Protein AF-A0A1M6C133-F1 (afdb_monomer_lite)

Organism: NCBI:txid579105

Foldseek 3Di:
DVVVVVVVVVVVVVVVVVVVVVVVVVPPPPPVQQKAKFWDDDVQAIAMFIAGPVPRDTPDTGQADFADPDRAGFHDRVLRRLLRVQLSVCVVVVHDSHDHPVNSVVSVGDRDHD

Structure (mmCIF, N/CA/C/O backbone):
data_AF-A0A1M6C133-F1
#
_entry.id   AF-A0A1M6C133-F1
#
loop_
_atom_site.group_PDB
_atom_site.id
_atom_site.type_symbol
_atom_site.label_atom_id
_atom_site.label_alt_id
_atom_site.label_comp_id
_atom_site.label_asym_id
_atom_site.label_entity_id
_atom_site.label_seq_id
_atom_site.pdbx_PDB_ins_code
_atom_site.Cartn_x
_atom_site.Cartn_y
_atom_site.Cartn_z
_atom_site.occupancy
_atom_site.B_iso_or_equiv
_atom_site.auth_seq_id
_atom_site.auth_comp_id
_atom_site.auth_asym_id
_atom_site.auth_atom_id
_atom_site.pdbx_PDB_model_num
ATOM 1 N N . MET A 1 1 ? -21.622 28.193 43.749 1.00 57.4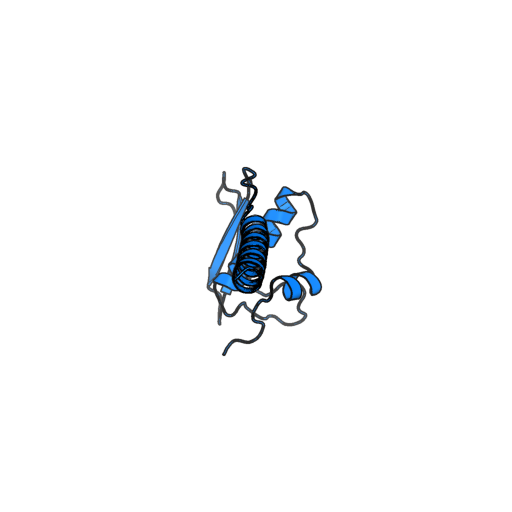7 1 MET A N 1
ATOM 2 C CA . MET A 1 1 ? -20.783 28.735 42.649 1.00 57.47 1 MET A CA 1
ATOM 3 C C . MET A 1 1 ? -19.553 27.871 42.346 1.00 57.47 1 MET A C 1
ATOM 5 O O . MET A 1 1 ? -19.333 27.589 41.181 1.00 57.47 1 MET A O 1
ATOM 9 N N . LYS A 1 2 ? -18.822 27.344 43.343 1.00 58.91 2 LYS A N 1
ATOM 10 C CA . LYS A 1 2 ? -17.599 26.525 43.149 1.00 58.91 2 LYS A CA 1
ATOM 11 C C . LYS A 1 2 ? -17.773 25.230 42.317 1.00 58.91 2 LYS A C 1
ATOM 13 O O . LYS A 1 2 ? -16.902 24.902 41.525 1.00 58.91 2 LYS A O 1
ATOM 18 N N . LYS A 1 3 ? -18.920 24.536 42.418 1.00 61.44 3 LYS A N 1
ATOM 19 C CA . LYS A 1 3 ? -19.213 23.306 41.639 1.00 61.44 3 LYS A CA 1
ATOM 20 C C . LYS A 1 3 ? -19.347 23.533 40.122 1.00 61.44 3 LYS A C 1
ATOM 22 O O . LYS A 1 3 ? -19.030 22.634 39.356 1.00 61.44 3 LYS A O 1
ATOM 27 N N . LYS A 1 4 ? -19.782 24.725 39.689 1.00 68.81 4 LYS A N 1
ATOM 28 C CA . LYS A 1 4 ? -19.881 25.068 38.256 1.00 68.81 4 LYS A CA 1
ATOM 29 C C . LYS A 1 4 ? -18.493 25.275 37.641 1.00 68.81 4 LYS A C 1
ATOM 31 O O . LYS A 1 4 ? -18.242 24.792 36.546 1.00 68.81 4 LYS A O 1
ATOM 36 N N . TYR A 1 5 ? -17.576 25.893 38.391 1.00 73.94 5 TYR A N 1
ATOM 37 C CA . TYR A 1 5 ? -16.171 26.014 37.991 1.00 73.94 5 TYR A CA 1
ATOM 38 C C . TYR A 1 5 ? -15.451 24.661 37.983 1.00 73.94 5 TYR A C 1
ATOM 40 O O . TYR A 1 5 ? -14.658 24.421 37.087 1.00 73.94 5 TYR A O 1
ATOM 48 N N . LEU A 1 6 ? -15.783 23.751 38.909 1.00 76.88 6 LEU A N 1
ATOM 49 C CA . LEU A 1 6 ? -15.245 22.384 38.915 1.00 76.88 6 LEU A CA 1
ATOM 50 C C . LEU A 1 6 ? -15.661 21.581 37.666 1.00 76.88 6 LEU A C 1
ATOM 52 O O . LEU A 1 6 ? -14.847 20.882 37.077 1.00 76.88 6 LEU A O 1
ATOM 56 N N . PHE A 1 7 ? -16.923 21.687 37.241 1.00 78.25 7 PHE A N 1
ATOM 57 C CA . PHE A 1 7 ? -17.375 21.046 36.001 1.00 78.25 7 PHE A CA 1
ATOM 58 C C . PHE A 1 7 ? -16.682 21.644 34.774 1.00 78.25 7 PHE A C 1
ATOM 60 O O . PHE A 1 7 ? -16.249 20.905 33.895 1.00 78.25 7 PHE A O 1
ATOM 67 N N . PHE A 1 8 ? -16.526 22.970 34.756 1.00 82.88 8 PHE A N 1
ATOM 68 C CA . PHE A 1 8 ? -15.863 23.683 33.670 1.00 82.88 8 PHE A CA 1
ATOM 69 C C . PHE A 1 8 ? -14.387 23.281 33.525 1.00 82.88 8 PHE A C 1
ATOM 71 O O . PHE A 1 8 ? -13.923 23.022 32.414 1.00 82.88 8 PHE A O 1
ATOM 78 N N . THR A 1 9 ? -13.653 23.148 34.634 1.00 85.44 9 THR A N 1
ATOM 79 C CA . THR A 1 9 ? -12.249 22.713 34.588 1.00 85.44 9 THR A CA 1
ATOM 80 C C . THR A 1 9 ? -12.113 21.280 34.082 1.00 85.44 9 THR A C 1
ATOM 82 O O . THR A 1 9 ? -11.247 21.019 33.252 1.00 85.44 9 THR A O 1
ATOM 85 N N . ILE A 1 10 ? -12.994 20.363 34.495 1.00 88.62 10 ILE A N 1
ATOM 86 C CA . ILE A 1 10 ? -12.982 18.971 34.016 1.00 88.62 10 ILE A CA 1
ATOM 87 C C . ILE A 1 10 ? -13.237 18.911 32.505 1.00 88.62 10 ILE A C 1
ATOM 89 O O . ILE A 1 10 ? -12.508 18.227 31.788 1.00 88.62 10 ILE A O 1
ATOM 93 N N . THR A 1 11 ? -14.217 19.664 31.995 1.00 87.25 11 THR A N 1
ATOM 94 C CA . THR A 1 11 ? -14.506 19.694 30.552 1.00 87.25 11 THR A CA 1
ATOM 95 C C . THR A 1 11 ? -13.339 20.232 29.725 1.00 87.25 11 THR A C 1
ATOM 97 O O . THR A 1 11 ? -13.038 19.684 28.667 1.00 87.25 11 THR A O 1
ATOM 100 N N . VAL A 1 12 ? -12.635 21.254 30.221 1.00 91.81 12 VAL A N 1
ATOM 101 C CA . VAL A 1 12 ? -11.466 21.824 29.534 1.00 91.81 12 VAL A CA 1
ATOM 102 C C . VAL A 1 12 ? -10.305 20.827 29.505 1.00 91.81 12 VAL A C 1
ATOM 104 O O . VAL A 1 12 ? -9.684 20.647 28.461 1.00 91.81 12 VAL A O 1
ATOM 107 N N . VAL A 1 13 ? -10.048 20.115 30.607 1.00 91.19 13 VAL A N 1
ATOM 108 C CA . VAL A 1 13 ? -8.989 19.092 30.667 1.00 91.19 13 VAL A CA 1
ATOM 109 C C . VAL A 1 13 ? -9.270 17.936 29.701 1.00 91.19 13 VAL A C 1
ATOM 111 O O . VAL A 1 13 ? -8.356 17.479 29.018 1.00 91.19 13 VAL A O 1
ATOM 114 N N . ILE A 1 14 ? -10.528 17.498 29.584 1.00 90.19 14 ILE A N 1
ATOM 115 C CA . ILE A 1 14 ? -10.923 16.444 28.635 1.00 90.19 14 ILE A CA 1
ATOM 116 C C . ILE A 1 14 ? -10.692 16.896 27.187 1.00 90.19 14 ILE A C 1
ATOM 118 O O . ILE A 1 14 ? -10.126 16.142 26.398 1.00 90.19 14 ILE A O 1
ATOM 122 N N . LEU A 1 15 ? -11.073 18.129 26.841 1.00 88.31 15 LEU A N 1
ATOM 123 C CA . LEU A 1 15 ? -10.853 18.680 25.500 1.00 88.31 15 LEU A CA 1
ATOM 124 C C . LEU A 1 15 ? -9.364 18.789 25.159 1.00 88.31 15 LEU A C 1
ATOM 126 O O . LEU A 1 15 ? -8.963 18.426 24.057 1.00 88.31 15 LEU A O 1
ATOM 130 N N . ILE A 1 16 ? -8.538 19.214 26.117 1.00 88.06 16 ILE A N 1
ATOM 131 C CA . ILE A 1 16 ? -7.081 19.266 25.957 1.00 88.06 16 ILE A CA 1
ATOM 132 C C . ILE A 1 16 ? -6.516 17.859 25.722 1.00 88.06 16 ILE A C 1
ATOM 134 O O . ILE A 1 16 ? -5.704 17.665 24.822 1.00 88.06 16 ILE A O 1
ATOM 138 N N . PHE A 1 17 ? -6.978 16.855 26.469 1.00 84.56 17 PHE A N 1
ATOM 139 C CA . PHE A 1 17 ? -6.516 15.474 26.312 1.00 84.56 17 PHE A CA 1
ATOM 140 C C . PHE A 1 17 ? -6.905 14.874 24.951 1.00 84.56 17 PHE A C 1
ATOM 142 O O . PHE A 1 17 ? -6.101 14.189 24.317 1.00 84.56 17 PHE A O 1
ATOM 149 N N . LEU A 1 18 ? -8.117 15.169 24.469 1.00 83.50 18 LEU A N 1
ATOM 150 C CA . LEU A 1 18 ? -8.568 14.782 23.129 1.00 83.50 18 LEU A CA 1
ATOM 151 C C . LEU A 1 18 ? -7.753 15.487 22.036 1.00 83.50 18 LEU A C 1
ATOM 153 O O . LEU A 1 18 ? -7.357 14.844 21.067 1.00 83.50 18 LEU A O 1
ATOM 157 N N . PHE A 1 19 ? -7.433 16.768 22.224 1.00 81.44 19 PHE A N 1
ATOM 158 C CA . PHE A 1 19 ? -6.584 17.532 21.311 1.00 81.44 19 PHE A CA 1
ATOM 159 C C . PHE A 1 19 ? -5.148 16.986 21.261 1.00 81.44 19 PHE A C 1
ATOM 161 O O . PHE A 1 19 ? -4.576 16.855 20.182 1.00 81.44 19 PHE A O 1
ATOM 168 N N . PHE A 1 20 ? -4.566 16.589 22.397 1.00 75.69 20 PHE A N 1
ATOM 169 C CA . PHE A 1 20 ? -3.248 15.942 22.427 1.00 75.69 20 PHE A CA 1
ATOM 170 C C . PHE A 1 20 ? -3.242 14.588 21.709 1.00 75.69 20 PHE A C 1
ATOM 172 O O . PHE A 1 20 ? -2.319 14.315 20.942 1.00 75.69 20 PHE A O 1
ATOM 179 N N . LYS A 1 21 ? -4.284 13.762 21.888 1.00 73.44 21 LYS A N 1
ATOM 180 C CA . LYS A 1 21 ? -4.419 12.508 21.127 1.00 73.44 21 LYS A CA 1
ATOM 181 C C . LYS A 1 21 ? -4.585 12.751 19.629 1.00 73.44 21 LYS A C 1
ATOM 183 O O . LYS A 1 21 ? -4.014 12.010 18.838 1.00 73.44 21 LYS A O 1
ATOM 188 N N . PHE A 1 22 ? -5.325 13.791 19.250 1.00 68.12 22 PHE A N 1
ATOM 189 C CA . PHE A 1 22 ? -5.501 14.177 17.853 1.00 68.12 22 PHE A CA 1
ATOM 190 C C . PHE A 1 22 ? -4.171 14.608 17.221 1.00 68.12 22 PHE A C 1
ATOM 192 O O . PHE A 1 22 ? -3.795 14.079 16.185 1.00 68.12 22 PHE A O 1
ATOM 199 N N . ASN A 1 23 ? -3.392 15.474 17.877 1.00 59.81 23 ASN A N 1
ATOM 200 C CA . ASN A 1 23 ? -2.090 15.902 17.346 1.00 59.81 23 ASN A CA 1
ATOM 201 C C . ASN A 1 23 ? -1.073 14.757 17.239 1.00 59.81 23 ASN A C 1
ATOM 203 O O . ASN A 1 23 ? -0.312 14.717 16.280 1.00 59.81 23 ASN A O 1
ATOM 207 N N . SER A 1 24 ? -1.090 13.797 18.169 1.00 56.59 24 SER A N 1
ATOM 208 C CA . SER A 1 24 ? -0.242 12.599 18.077 1.00 56.59 24 SER A CA 1
ATOM 209 C C . SER A 1 24 ? -0.608 11.680 16.905 1.00 56.59 24 SER A C 1
ATOM 211 O O . SER A 1 24 ? 0.216 10.862 16.514 1.00 56.59 24 SER A O 1
ATOM 213 N N . PHE A 1 25 ? -1.820 11.784 16.355 1.00 53.69 25 PHE A N 1
ATOM 214 C CA . PHE A 1 25 ? -2.211 11.072 15.136 1.00 53.69 25 PHE A CA 1
ATOM 215 C C . PHE A 1 25 ? -1.700 11.781 13.870 1.00 53.69 25 PHE A C 1
ATOM 217 O O . PHE A 1 25 ? -1.475 11.135 12.855 1.00 53.69 25 PHE A O 1
ATOM 224 N N . PHE A 1 26 ? -1.481 13.099 13.937 1.00 49.75 26 PHE A N 1
ATOM 225 C CA . PHE A 1 26 ? -1.015 13.926 12.816 1.00 49.75 26 PHE A CA 1
ATOM 226 C C . PHE A 1 26 ? 0.498 14.163 12.786 1.00 49.75 26 PHE A C 1
ATOM 228 O O . PHE A 1 26 ? 0.979 14.866 11.897 1.00 49.75 26 PHE A O 1
ATOM 235 N N . THR A 1 27 ? 1.274 13.585 13.709 1.00 43.88 27 THR A N 1
ATOM 236 C CA . THR A 1 27 ? 2.741 13.595 13.620 1.00 43.88 27 THR A CA 1
ATOM 237 C C . THR A 1 27 ? 3.199 12.628 12.532 1.00 43.88 27 THR A C 1
ATOM 239 O O . THR A 1 27 ? 3.768 11.573 12.805 1.00 43.88 27 THR A O 1
ATOM 242 N N . ASN A 1 28 ? 2.951 13.002 11.281 1.00 50.56 28 ASN A N 1
ATOM 243 C CA . ASN A 1 28 ? 3.705 12.504 10.151 1.00 50.56 28 ASN A CA 1
ATOM 244 C C . ASN A 1 28 ? 5.113 13.059 10.330 1.00 50.56 28 ASN A C 1
ATOM 246 O O . ASN A 1 28 ? 5.381 14.226 10.049 1.00 50.56 28 ASN A O 1
ATOM 250 N N . ASN A 1 29 ? 6.004 12.241 10.885 1.00 49.06 29 ASN A N 1
ATOM 251 C CA . ASN A 1 29 ? 7.424 12.515 10.803 1.00 49.06 29 ASN A CA 1
ATOM 252 C C . ASN A 1 29 ? 7.744 12.555 9.309 1.00 49.06 29 ASN A C 1
ATOM 254 O O . ASN A 1 29 ? 7.847 11.502 8.679 1.00 49.06 29 ASN A O 1
ATOM 258 N N . GLU A 1 30 ? 7.868 13.756 8.739 1.00 50.12 30 GLU A N 1
ATOM 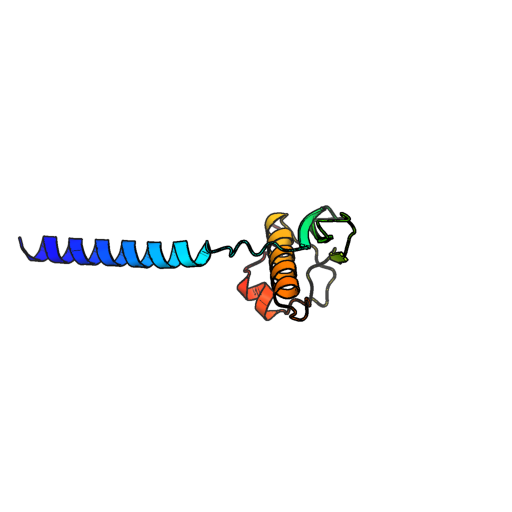259 C CA . GLU A 1 30 ? 8.439 13.968 7.413 1.00 50.12 30 GLU A CA 1
ATOM 260 C C . GLU A 1 30 ? 9.922 13.575 7.463 1.00 50.12 30 GLU A C 1
ATOM 262 O O . GLU A 1 30 ? 10.840 14.387 7.394 1.00 50.12 30 GLU A O 1
ATOM 267 N N . THR A 1 31 ? 10.176 12.279 7.612 1.00 55.16 31 THR A N 1
ATOM 268 C CA . THR A 1 31 ? 11.402 11.690 7.114 1.00 55.16 31 THR A CA 1
ATOM 269 C C . THR A 1 31 ? 11.382 11.936 5.614 1.00 55.16 31 THR A C 1
ATOM 271 O O . THR A 1 31 ? 10.355 11.764 4.952 1.00 55.16 31 THR A O 1
ATOM 274 N N . THR A 1 32 ? 12.497 12.401 5.061 1.00 65.81 32 THR A N 1
ATOM 275 C CA . THR A 1 32 ? 12.683 12.573 3.621 1.00 65.81 32 THR A CA 1
ATOM 276 C C . THR A 1 32 ? 12.658 11.196 2.951 1.00 65.81 32 THR A C 1
ATOM 278 O O . THR A 1 32 ? 13.681 10.634 2.573 1.00 65.81 32 THR A O 1
ATOM 281 N N . SER A 1 33 ? 11.466 10.601 2.842 1.00 78.62 33 SER A N 1
ATOM 282 C CA . SER A 1 33 ? 11.285 9.268 2.293 1.00 78.62 33 SER A CA 1
ATOM 283 C C . SER A 1 33 ? 11.695 9.278 0.832 1.00 78.62 33 SER A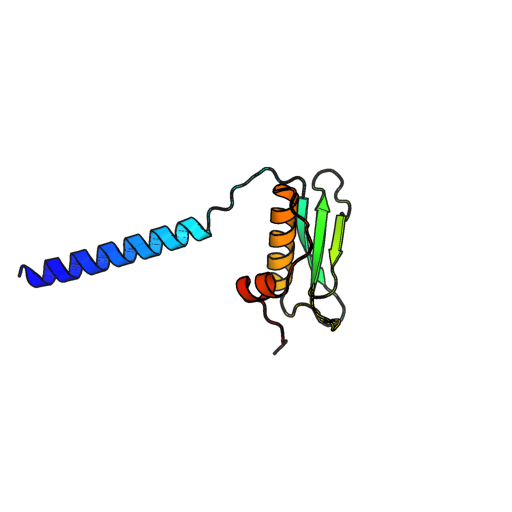 C 1
ATOM 285 O O . SER A 1 33 ? 11.227 10.114 0.052 1.00 78.62 33 SER A O 1
ATOM 287 N N . ASN A 1 34 ? 12.534 8.315 0.457 1.00 90.12 34 ASN A N 1
ATOM 288 C CA . ASN A 1 34 ? 12.905 8.056 -0.932 1.00 90.12 34 ASN A CA 1
ATOM 289 C C . ASN A 1 34 ? 11.742 7.482 -1.753 1.00 90.12 34 ASN A C 1
ATOM 291 O O . ASN A 1 34 ? 11.852 7.374 -2.978 1.00 90.12 34 ASN A O 1
ATOM 295 N N . TYR A 1 35 ? 10.648 7.113 -1.089 1.00 94.56 35 TYR A N 1
ATOM 296 C CA . TYR A 1 35 ? 9.478 6.495 -1.679 1.00 94.56 35 TYR A CA 1
ATOM 297 C C . TYR A 1 35 ? 8.245 7.385 -1.509 1.00 94.56 35 TYR A C 1
ATOM 299 O O . TYR A 1 35 ? 8.195 8.268 -0.654 1.00 94.56 35 TYR A O 1
ATOM 307 N N . TYR A 1 36 ? 7.251 7.175 -2.361 1.00 94.81 36 TYR A N 1
ATOM 308 C CA . TYR A 1 36 ? 5.913 7.727 -2.189 1.00 94.81 36 TYR A CA 1
ATOM 309 C C . TYR A 1 36 ? 4.880 6.726 -2.696 1.00 94.81 36 TYR A C 1
ATOM 311 O O . TYR A 1 36 ? 5.168 5.940 -3.605 1.00 94.81 36 TYR A O 1
ATOM 319 N N . ALA A 1 37 ? 3.697 6.756 -2.091 1.00 96.31 37 ALA A N 1
ATOM 320 C CA . ALA A 1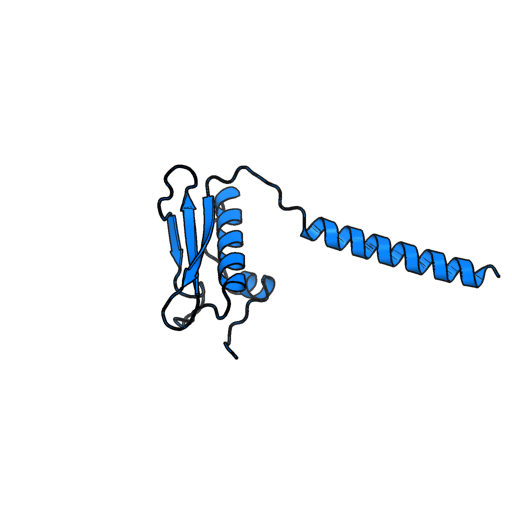 37 ? 2.561 5.958 -2.510 1.00 96.31 37 ALA A CA 1
ATOM 321 C C . ALA A 1 37 ? 1.644 6.782 -3.417 1.00 96.31 37 ALA A C 1
ATOM 323 O O . ALA A 1 37 ? 1.490 7.989 -3.244 1.00 96.31 37 ALA A O 1
ATOM 324 N N . GLN A 1 38 ? 1.027 6.117 -4.383 1.00 96.38 38 GLN A N 1
ATOM 325 C CA . GLN A 1 38 ? -0.073 6.670 -5.158 1.00 96.38 38 GLN A CA 1
ATOM 326 C C . GLN A 1 38 ? -1.122 5.587 -5.379 1.00 96.38 38 GLN A C 1
ATOM 328 O O . GLN A 1 38 ? -0.788 4.429 -5.635 1.00 96.38 38 GLN A O 1
ATOM 333 N N . ALA A 1 39 ? -2.390 5.966 -5.300 1.00 97.25 39 ALA A N 1
ATOM 334 C CA . ALA A 1 39 ? -3.475 5.086 -5.696 1.00 97.25 39 ALA A CA 1
ATOM 335 C C . ALA A 1 39 ? -3.589 5.046 -7.225 1.00 97.25 39 ALA A C 1
ATOM 337 O O . ALA A 1 39 ? -3.399 6.061 -7.900 1.00 97.25 39 ALA A O 1
ATOM 338 N N . ILE A 1 40 ? -3.914 3.871 -7.751 1.00 97.69 40 ILE A N 1
ATOM 339 C CA . ILE A 1 40 ? -4.150 3.618 -9.171 1.00 97.69 40 ILE A CA 1
ATOM 340 C C . ILE A 1 40 ? -5.544 3.030 -9.358 1.00 97.69 40 ILE A C 1
ATOM 342 O O . ILE A 1 40 ? -6.030 2.290 -8.504 1.00 97.69 40 ILE A O 1
ATOM 346 N N . GLU A 1 41 ? -6.177 3.350 -10.479 1.00 97.25 41 GLU A N 1
ATOM 347 C CA . GLU A 1 41 ? -7.420 2.700 -10.888 1.00 97.25 41 GLU A CA 1
ATOM 348 C C . GLU A 1 41 ? -7.115 1.331 -11.496 1.00 97.25 41 GLU A C 1
ATOM 350 O O . GLU A 1 41 ? -6.155 1.161 -12.253 1.00 97.25 41 GLU A O 1
ATOM 355 N N . VAL A 1 42 ? -7.935 0.350 -11.134 1.00 95.75 42 VAL A N 1
ATOM 356 C CA . VAL A 1 42 ? -7.899 -1.019 -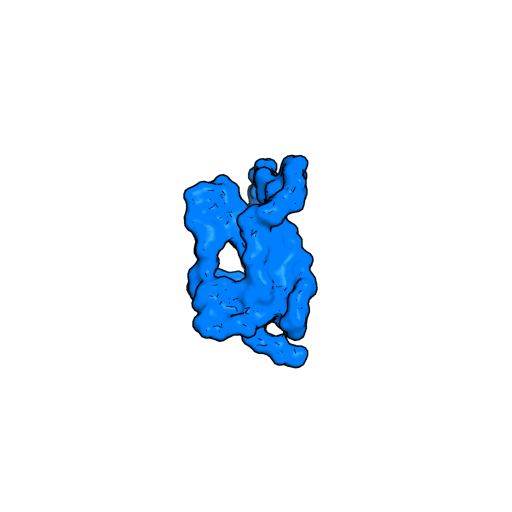11.652 1.00 95.75 42 VAL A CA 1
ATOM 357 C C . VAL A 1 42 ? -9.322 -1.458 -11.985 1.00 95.75 42 VAL A C 1
ATOM 359 O O . VAL A 1 42 ? -10.291 -0.783 -11.636 1.00 95.75 42 VAL A O 1
ATOM 362 N N . ASP A 1 43 ? -9.464 -2.595 -12.661 1.00 93.44 43 ASP A N 1
ATOM 363 C CA . ASP A 1 43 ? -10.786 -3.116 -13.003 1.00 93.44 43 ASP A CA 1
ATOM 364 C C . ASP A 1 43 ? -11.631 -3.352 -11.736 1.00 93.44 43 ASP A C 1
ATOM 366 O O . ASP A 1 43 ? -11.268 -4.143 -10.861 1.00 93.44 43 ASP A O 1
ATOM 370 N N . GLY A 1 44 ? -12.737 -2.615 -11.624 1.00 91.00 44 GLY A N 1
ATOM 371 C CA . GLY A 1 44 ? -13.674 -2.699 -10.505 1.00 91.00 44 GLY A CA 1
ATOM 372 C C . GLY A 1 44 ? -13.268 -1.980 -9.211 1.00 91.00 44 GLY A C 1
ATOM 373 O O . GLY A 1 44 ? -13.955 -2.171 -8.208 1.00 91.00 44 GLY A O 1
ATOM 374 N N . GLY A 1 45 ? -12.198 -1.173 -9.187 1.00 95.12 45 GLY A N 1
ATOM 375 C CA . GLY A 1 45 ? -11.825 -0.410 -7.988 1.00 95.12 45 GLY A CA 1
ATOM 376 C C . GLY A 1 45 ? -10.430 0.209 -8.036 1.00 95.12 45 GLY A C 1
ATOM 377 O O . GLY A 1 45 ? -9.995 0.739 -9.057 1.00 95.12 45 GLY A O 1
ATOM 378 N N . TYR A 1 46 ? -9.721 0.146 -6.910 1.00 97.50 46 TYR A N 1
ATOM 379 C CA . TYR A 1 46 ? -8.413 0.769 -6.735 1.00 97.50 46 TYR A CA 1
ATOM 380 C C . TYR A 1 46 ? -7.349 -0.226 -6.269 1.00 97.50 46 TYR A C 1
ATOM 382 O O . TYR A 1 46 ? -7.621 -1.198 -5.563 1.00 97.50 46 TYR A O 1
ATOM 390 N N . GLY A 1 47 ? -6.113 0.066 -6.653 1.00 97.00 47 GLY A N 1
ATOM 391 C CA . GLY A 1 47 ? -4.892 -0.504 -6.102 1.00 97.00 47 GLY A CA 1
ATOM 392 C C . GLY A 1 47 ? -3.928 0.613 -5.715 1.00 97.00 47 GLY A C 1
ATOM 393 O O . GLY A 1 47 ? -4.259 1.798 -5.800 1.00 97.00 47 GLY A O 1
ATOM 394 N N . TYR A 1 48 ? -2.709 0.257 -5.328 1.00 97.62 48 TYR A N 1
ATOM 395 C CA . TYR A 1 48 ? -1.666 1.240 -5.053 1.00 97.62 48 TYR A CA 1
ATOM 396 C C . TYR A 1 48 ? -0.332 0.869 -5.691 1.00 97.62 48 TYR A C 1
ATOM 398 O O . TYR A 1 48 ? -0.014 -0.291 -5.959 1.00 97.62 48 TYR A O 1
ATOM 406 N N . GLU A 1 49 ? 0.478 1.895 -5.904 1.00 97.88 49 GLU A N 1
ATOM 407 C CA . GLU A 1 49 ? 1.869 1.776 -6.299 1.00 97.88 49 GLU A CA 1
ATOM 408 C C . GLU A 1 49 ? 2.745 2.534 -5.318 1.00 97.88 49 GLU A C 1
ATOM 410 O O . GLU A 1 49 ? 2.421 3.645 -4.905 1.00 97.88 49 GLU A O 1
ATOM 415 N N . VAL A 1 50 ? 3.897 1.951 -5.006 1.00 96.94 50 VAL A N 1
ATOM 416 C CA . VAL A 1 50 ? 4.985 2.646 -4.327 1.00 96.94 50 VAL A CA 1
ATOM 417 C C . VAL A 1 50 ? 6.074 2.923 -5.349 1.00 96.94 50 VAL A C 1
ATOM 419 O O . VAL A 1 50 ? 6.542 2.012 -6.037 1.00 96.94 50 VAL A O 1
ATOM 422 N N . ARG A 1 51 ? 6.491 4.182 -5.457 1.00 96.19 51 ARG A N 1
ATOM 423 C CA . ARG A 1 51 ? 7.468 4.660 -6.441 1.00 96.19 51 ARG A CA 1
ATOM 424 C C . ARG A 1 51 ? 8.656 5.307 -5.756 1.00 96.19 51 ARG A C 1
ATOM 426 O O . ARG A 1 51 ? 8.519 5.897 -4.689 1.00 96.19 51 ARG A O 1
ATOM 433 N N . LYS A 1 52 ? 9.833 5.222 -6.380 1.00 94.62 52 LYS A N 1
ATOM 434 C CA . LYS A 1 52 ? 11.005 5.998 -5.944 1.00 94.62 52 LYS A CA 1
ATOM 435 C C . LYS A 1 52 ? 10.864 7.445 -6.404 1.00 94.62 52 LYS A C 1
ATOM 437 O O . LYS A 1 52 ? 10.669 7.667 -7.594 1.00 94.62 52 LYS A O 1
ATOM 442 N N . LYS A 1 53 ? 11.052 8.420 -5.512 1.00 90.56 53 LYS A N 1
ATOM 443 C CA . LYS A 1 53 ? 10.956 9.853 -5.853 1.00 90.56 53 LYS A CA 1
ATOM 444 C C . LYS A 1 53 ? 11.957 10.272 -6.934 1.00 90.56 53 LYS A C 1
ATOM 446 O O . LYS A 1 53 ? 11.581 10.946 -7.880 1.00 90.56 53 LYS A O 1
ATOM 451 N N . ILE A 1 54 ? 13.211 9.823 -6.830 1.00 89.19 54 ILE A N 1
ATOM 452 C CA . ILE A 1 54 ? 14.301 10.267 -7.720 1.00 89.19 54 ILE A CA 1
ATOM 453 C C . ILE A 1 54 ? 14.101 9.798 -9.168 1.00 89.19 54 ILE A C 1
ATOM 455 O O . ILE A 1 54 ? 14.322 10.559 -10.101 1.00 89.19 54 ILE A O 1
ATOM 459 N N . SER A 1 55 ? 13.703 8.540 -9.372 1.00 89.31 55 SER A N 1
ATOM 460 C CA . SER A 1 55 ? 13.593 7.948 -10.713 1.00 89.31 55 SER A CA 1
ATOM 461 C C . SER A 1 55 ? 12.159 7.806 -11.213 1.00 89.31 55 SER A C 1
ATOM 463 O O . SER A 1 55 ? 11.956 7.373 -12.343 1.00 89.31 55 SER A O 1
ATOM 465 N N . SER A 1 56 ? 11.162 8.082 -10.365 1.00 86.44 56 SER A N 1
ATOM 466 C CA . SER A 1 56 ? 9.735 7.807 -10.606 1.00 86.44 56 SER A CA 1
ATOM 467 C C . SER A 1 56 ? 9.412 6.350 -10.982 1.00 86.44 56 SER A C 1
ATOM 469 O O . SER A 1 56 ? 8.292 6.034 -11.397 1.00 86.44 56 SER A O 1
ATOM 471 N N . LYS A 1 57 ? 10.378 5.434 -10.817 1.00 93.81 57 LYS A N 1
ATOM 472 C CA . LYS A 1 57 ? 10.228 4.016 -11.141 1.00 93.81 57 LYS A CA 1
ATOM 473 C C . LYS A 1 57 ? 9.299 3.355 -10.126 1.00 93.81 57 LYS A C 1
ATOM 475 O O . LYS A 1 57 ? 9.471 3.536 -8.917 1.00 93.81 57 LYS A O 1
ATOM 480 N N . ILE A 1 58 ? 8.366 2.550 -10.632 1.00 96.12 58 ILE A N 1
ATOM 481 C CA . ILE A 1 58 ? 7.526 1.668 -9.818 1.00 96.12 58 ILE A CA 1
ATOM 482 C C . ILE A 1 58 ? 8.433 0.692 -9.073 1.00 96.12 58 ILE A C 1
ATOM 484 O O . ILE A 1 58 ? 9.222 -0.034 -9.681 1.00 96.12 58 ILE A O 1
ATOM 488 N N . TYR A 1 59 ? 8.340 0.725 -7.750 1.00 96.19 59 TYR A N 1
ATOM 489 C CA . TYR A 1 59 ? 9.070 -0.153 -6.850 1.00 96.19 59 TYR A CA 1
ATOM 490 C C . TYR A 1 59 ? 8.188 -1.315 -6.386 1.00 96.19 59 TYR A C 1
ATOM 492 O O . TYR A 1 59 ? 8.630 -2.459 -6.404 1.00 96.19 59 TYR A O 1
ATOM 500 N N . ILE A 1 60 ? 6.928 -1.031 -6.041 1.00 96.62 60 ILE A N 1
ATOM 501 C CA . ILE A 1 60 ? 5.896 -2.025 -5.718 1.00 96.62 60 ILE A CA 1
ATOM 502 C C . ILE A 1 60 ? 4.623 -1.632 -6.465 1.00 96.62 60 ILE A C 1
ATOM 504 O O . ILE A 1 60 ? 4.267 -0.455 -6.484 1.00 96.62 60 ILE A O 1
ATOM 508 N N . LYS A 1 61 ? 3.936 -2.610 -7.056 1.00 97.19 61 LYS A N 1
ATOM 509 C CA . LYS A 1 61 ? 2.598 -2.444 -7.627 1.00 97.19 61 LYS A CA 1
ATOM 510 C C . LYS A 1 61 ? 1.678 -3.489 -7.028 1.00 97.19 61 LYS A C 1
ATOM 512 O O . LYS A 1 61 ? 1.985 -4.677 -7.090 1.00 97.19 61 LYS A O 1
ATOM 517 N N . GLN A 1 62 ? 0.569 -3.034 -6.469 1.00 96.75 62 GLN A N 1
ATOM 518 C CA . GLN A 1 62 ? -0.364 -3.876 -5.752 1.00 96.75 62 GLN A CA 1
ATOM 519 C C . GLN A 1 62 ? -1.790 -3.537 -6.187 1.00 96.75 62 GLN A C 1
ATOM 521 O O . GLN A 1 62 ? -2.412 -2.593 -5.709 1.00 96.75 62 GLN A O 1
ATOM 526 N N . GLU A 1 63 ? -2.295 -4.318 -7.139 1.00 96.06 63 GLU A N 1
ATOM 527 C CA . GLU A 1 63 ? -3.634 -4.136 -7.718 1.00 96.06 63 GLU A CA 1
ATOM 528 C C . GLU A 1 63 ? -4.745 -4.658 -6.794 1.00 96.06 63 GLU A C 1
ATOM 530 O O . GLU A 1 63 ? -5.891 -4.243 -6.909 1.00 96.06 63 GLU A O 1
ATOM 535 N N . TYR A 1 64 ? -4.401 -5.544 -5.855 1.00 95.69 64 TYR A N 1
ATOM 536 C CA . TYR A 1 64 ? -5.342 -6.193 -4.940 1.00 95.69 64 TYR A CA 1
ATOM 537 C C . TYR A 1 64 ? -4.928 -6.014 -3.484 1.00 95.69 64 TYR A C 1
ATOM 539 O O . TYR A 1 64 ? -3.735 -5.950 -3.189 1.00 95.69 64 TYR A O 1
ATOM 547 N N . ILE A 1 65 ? -5.895 -6.037 -2.570 1.00 94.25 65 ILE A N 1
ATOM 548 C CA . ILE A 1 65 ? -5.671 -5.968 -1.127 1.00 94.25 65 ILE A CA 1
ATOM 549 C C . ILE A 1 65 ? -4.687 -7.081 -0.705 1.00 94.25 65 ILE A C 1
ATOM 551 O O . ILE A 1 65 ? -4.952 -8.264 -0.955 1.00 94.25 65 ILE A O 1
ATOM 555 N N . PRO A 1 66 ? -3.545 -6.733 -0.082 1.00 92.38 66 PRO A N 1
ATOM 556 C CA . PRO A 1 66 ? -2.536 -7.707 0.324 1.00 92.38 66 PRO A CA 1
ATOM 557 C C . PRO A 1 66 ? -3.077 -8.662 1.398 1.00 92.38 66 PRO A C 1
ATOM 559 O O . PRO A 1 66 ? -4.068 -8.383 2.063 1.00 92.38 66 PRO A O 1
ATOM 562 N N . SER A 1 67 ? -2.433 -9.815 1.585 1.00 91.00 67 SER A N 1
ATOM 563 C CA . SER A 1 67 ? -2.774 -10.788 2.643 1.00 91.00 67 SER A CA 1
ATOM 564 C C . SER A 1 67 ? -4.210 -11.337 2.650 1.00 91.00 67 SER A C 1
ATOM 566 O O . SER A 1 67 ? -4.603 -12.030 3.594 1.00 91.00 67 SER A O 1
ATOM 568 N N . LEU A 1 68 ? -4.990 -11.110 1.592 1.00 87.75 68 LEU A N 1
ATOM 569 C CA . LEU A 1 68 ? -6.267 -11.775 1.361 1.00 87.75 68 LEU A CA 1
ATOM 570 C C . LEU A 1 68 ? -6.099 -12.907 0.346 1.00 87.75 68 LEU A C 1
ATOM 572 O O . LEU A 1 68 ? -5.433 -12.768 -0.673 1.00 87.75 68 LEU A O 1
ATOM 576 N N . ASN A 1 69 ? -6.763 -14.035 0.601 1.00 80.25 69 ASN A N 1
ATOM 577 C CA . ASN A 1 69 ? -6.735 -15.190 -0.306 1.00 80.25 69 ASN A CA 1
ATOM 578 C C . ASN A 1 69 ? -7.564 -14.962 -1.587 1.00 80.25 69 ASN A C 1
ATOM 580 O O . ASN A 1 69 ? -7.551 -15.796 -2.486 1.00 80.25 69 ASN A O 1
ATOM 584 N N . LYS A 1 70 ? -8.325 -13.863 -1.658 1.00 85.88 70 LYS A N 1
ATOM 585 C CA . LYS A 1 70 ? -9.159 -13.481 -2.802 1.00 85.88 70 LYS A CA 1
ATOM 586 C C . LYS A 1 70 ? -8.551 -12.252 -3.474 1.00 85.88 70 LYS A C 1
ATOM 588 O O . LYS A 1 70 ? -8.062 -11.365 -2.781 1.00 85.88 70 LYS A O 1
ATOM 593 N N . LYS A 1 71 ? -8.649 -12.175 -4.804 1.00 89.88 71 LYS A N 1
ATOM 594 C CA . LYS A 1 71 ? -8.292 -10.985 -5.591 1.00 89.88 71 LYS A CA 1
ATOM 595 C C . LYS A 1 71 ? -9.353 -9.897 -5.408 1.00 89.88 71 LYS A C 1
ATOM 597 O O . LYS A 1 71 ? -10.218 -9.721 -6.256 1.00 89.88 71 LYS A O 1
ATOM 602 N N . LEU A 1 72 ? -9.333 -9.247 -4.250 1.00 92.56 72 LEU A N 1
ATOM 603 C CA . LEU A 1 72 ? -10.207 -8.123 -3.931 1.00 92.56 72 LEU A CA 1
ATOM 604 C C . LEU A 1 72 ? -9.456 -6.823 -4.179 1.00 92.56 72 LEU A C 1
ATOM 606 O O . LEU A 1 72 ? -8.304 -6.699 -3.775 1.00 92.56 72 LEU A O 1
ATOM 610 N N . VAL A 1 73 ? -10.107 -5.877 -4.839 1.00 95.00 73 VAL A N 1
ATOM 611 C CA . VAL A 1 73 ? -9.609 -4.512 -5.038 1.00 95.00 73 VAL A CA 1
ATOM 612 C C . VAL A 1 73 ? -10.059 -3.626 -3.878 1.00 95.00 73 VAL A C 1
ATOM 614 O O . VAL A 1 73 ? -10.991 -3.972 -3.149 1.00 95.00 73 VAL A O 1
ATOM 617 N N . PHE A 1 74 ? -9.399 -2.489 -3.693 1.00 95.44 74 PHE A N 1
ATOM 618 C CA . PHE A 1 74 ? -9.856 -1.477 -2.747 1.00 95.44 74 PHE A CA 1
ATOM 619 C C . PHE A 1 74 ? -11.072 -0.745 -3.320 1.00 95.44 74 PHE A C 1
ATOM 621 O O . PHE A 1 74 ? -11.101 -0.412 -4.504 1.00 95.44 74 PHE A O 1
ATOM 628 N N . CYS A 1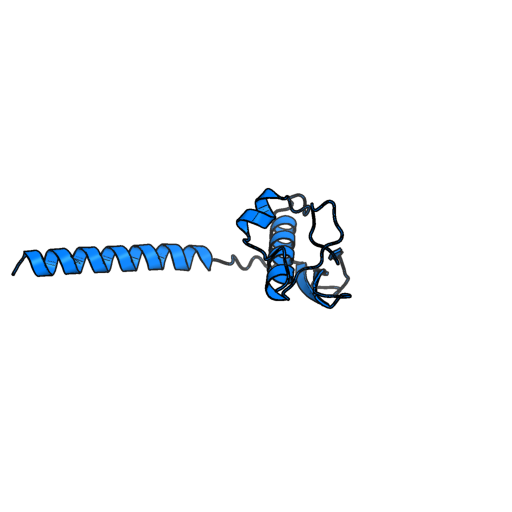 75 ? -12.070 -0.470 -2.483 1.00 93.88 75 CYS A N 1
ATOM 629 C CA . CYS A 1 75 ? -13.288 0.213 -2.924 1.00 93.88 75 CYS A CA 1
ATOM 630 C C . CYS A 1 75 ? -13.090 1.715 -3.120 1.00 93.88 75 CYS A C 1
ATOM 632 O O . CYS A 1 75 ? -13.752 2.321 -3.957 1.00 93.88 75 CYS A O 1
ATOM 634 N N . THR A 1 76 ? -12.191 2.312 -2.340 1.00 95.06 76 THR A N 1
ATOM 635 C CA . THR A 1 76 ? -11.905 3.744 -2.372 1.00 95.06 76 THR A CA 1
ATOM 636 C C . THR A 1 76 ? -10.430 3.981 -2.652 1.00 95.06 76 THR A C 1
ATOM 638 O O . THR A 1 76 ? -9.557 3.168 -2.325 1.00 95.06 76 THR A O 1
ATOM 641 N N . LYS A 1 77 ? -10.154 5.133 -3.259 1.00 95.31 77 LYS A N 1
ATOM 642 C CA . LYS A 1 77 ? -8.796 5.603 -3.511 1.00 95.31 77 LYS A CA 1
ATOM 643 C C . LYS A 1 77 ? -8.046 5.825 -2.196 1.00 95.31 77 LYS A C 1
ATOM 645 O O . LYS A 1 77 ? -6.855 5.541 -2.108 1.00 95.31 77 LYS A O 1
ATOM 650 N N . GLU A 1 78 ? -8.754 6.320 -1.187 1.00 94.62 78 GLU A N 1
ATOM 651 C CA . GLU A 1 78 ? -8.238 6.641 0.139 1.00 94.62 78 GLU A CA 1
ATOM 652 C C . GLU A 1 78 ? -7.750 5.387 0.867 1.00 94.62 78 GLU A C 1
ATOM 654 O O . GLU A 1 78 ? -6.646 5.398 1.406 1.00 94.62 78 GLU A O 1
ATOM 659 N N . ASP A 1 79 ? -8.509 4.287 0.827 1.00 94.56 79 ASP A N 1
ATOM 660 C CA . ASP A 1 79 ? -8.098 3.031 1.462 1.00 94.56 79 ASP A CA 1
ATOM 661 C C . ASP A 1 79 ? -6.866 2.433 0.775 1.00 94.56 79 ASP A C 1
ATOM 663 O O . ASP A 1 79 ? -5.941 1.966 1.445 1.00 94.56 79 ASP A O 1
ATOM 667 N N . ALA A 1 80 ? -6.817 2.489 -0.560 1.00 96.31 80 ALA A N 1
ATOM 668 C CA . ALA A 1 80 ? -5.646 2.056 -1.316 1.00 96.31 80 ALA A CA 1
ATOM 669 C C . ALA A 1 80 ? -4.408 2.893 -0.963 1.00 96.31 80 ALA A C 1
ATOM 671 O O . ALA A 1 80 ? -3.330 2.343 -0.724 1.00 96.31 80 ALA A O 1
ATOM 672 N N . LEU A 1 81 ? -4.564 4.220 -0.898 1.00 95.81 81 LEU A N 1
ATOM 673 C CA . LEU A 1 81 ? -3.475 5.132 -0.563 1.00 95.81 81 LEU A CA 1
ATOM 674 C C . LEU A 1 81 ? -2.975 4.903 0.865 1.00 95.81 81 LEU A C 1
ATOM 676 O O . LEU A 1 81 ? -1.771 4.788 1.061 1.00 95.81 81 LEU A O 1
ATOM 680 N N . LYS A 1 82 ? -3.883 4.738 1.828 1.00 95.19 82 LYS A N 1
ATOM 681 C CA . LYS A 1 82 ? -3.567 4.480 3.237 1.00 95.19 82 LYS A CA 1
ATOM 682 C C . LYS A 1 82 ? -2.697 3.238 3.426 1.00 95.19 82 LYS A C 1
ATOM 684 O O . LYS A 1 82 ? -1.708 3.266 4.155 1.00 95.19 82 LYS A O 1
ATOM 689 N N . ILE A 1 83 ? -3.024 2.143 2.735 1.00 96.31 83 ILE A N 1
ATOM 690 C CA . ILE A 1 83 ? -2.187 0.934 2.768 1.00 96.31 83 ILE A CA 1
ATOM 691 C C . ILE A 1 83 ? -0.864 1.152 2.026 1.00 96.31 83 ILE A C 1
ATOM 693 O O . ILE A 1 83 ? 0.176 0.676 2.479 1.00 96.31 83 ILE A O 1
ATOM 697 N N . GLY A 1 84 ? -0.869 1.898 0.920 1.00 96.44 84 GLY A N 1
ATOM 698 C CA . GLY A 1 84 ? 0.360 2.288 0.231 1.00 96.44 84 GLY A CA 1
ATOM 699 C C . GLY A 1 84 ? 1.313 3.099 1.117 1.00 96.44 84 GLY A C 1
ATOM 700 O O . GLY A 1 84 ? 2.517 2.846 1.107 1.00 96.44 84 GLY A O 1
ATOM 701 N N . GLU A 1 85 ? 0.789 4.029 1.913 1.00 95.12 85 GLU A N 1
ATOM 702 C CA . GLU A 1 85 ? 1.552 4.837 2.871 1.00 95.12 85 GLU A CA 1
ATOM 703 C C . GLU A 1 85 ? 2.126 3.978 4.001 1.00 95.12 85 GLU A C 1
ATOM 705 O O . GLU A 1 85 ? 3.319 4.073 4.276 1.00 95.12 85 GLU A O 1
ATOM 710 N N . LEU A 1 86 ? 1.352 3.030 4.544 1.00 95.44 86 LEU A N 1
ATOM 711 C CA . LEU A 1 86 ? 1.872 2.042 5.498 1.00 95.44 86 LEU A CA 1
ATOM 712 C C . LEU A 1 86 ? 3.072 1.264 4.926 1.00 95.44 86 LEU A C 1
ATOM 714 O O . LEU A 1 86 ? 4.050 0.992 5.626 1.00 95.44 86 LEU A O 1
ATOM 718 N N . VAL A 1 87 ? 3.022 0.896 3.643 1.00 95.88 87 VAL A N 1
ATOM 719 C CA . VAL A 1 87 ? 4.151 0.233 2.974 1.00 95.88 87 VAL A CA 1
ATOM 720 C C . VAL A 1 87 ? 5.349 1.173 2.845 1.00 95.88 87 VAL A C 1
ATOM 722 O O . VAL A 1 87 ? 6.480 0.741 3.072 1.00 95.88 87 VAL A O 1
ATOM 725 N N . VAL A 1 88 ? 5.131 2.445 2.504 1.00 95.12 88 VAL A N 1
ATOM 726 C CA . VAL A 1 88 ? 6.194 3.462 2.467 1.00 95.12 88 VAL A CA 1
ATOM 727 C C . VAL A 1 88 ? 6.850 3.607 3.840 1.00 95.12 88 VAL A C 1
ATOM 729 O O . VAL A 1 88 ? 8.078 3.571 3.925 1.00 95.12 88 VAL A O 1
ATOM 732 N N . ASP A 1 89 ? 6.062 3.675 4.910 1.00 93.50 89 ASP A N 1
ATOM 733 C CA . ASP A 1 89 ? 6.565 3.772 6.280 1.00 93.50 89 ASP A CA 1
ATOM 734 C C . ASP A 1 89 ? 7.410 2.558 6.659 1.00 93.50 89 ASP A C 1
ATOM 736 O O . ASP A 1 89 ? 8.508 2.701 7.200 1.00 93.50 89 ASP A O 1
ATOM 740 N N . LYS A 1 90 ? 6.968 1.348 6.310 1.00 94.00 90 LYS A N 1
ATOM 741 C CA . LYS A 1 90 ? 7.760 0.129 6.524 1.00 94.00 90 LYS A CA 1
ATOM 742 C C . LYS A 1 90 ? 9.084 0.154 5.772 1.00 94.00 90 LYS A C 1
ATOM 744 O O . LYS A 1 90 ? 10.116 -0.178 6.354 1.00 94.00 90 LYS A O 1
ATOM 749 N N . LEU A 1 91 ? 9.073 0.584 4.508 1.00 93.62 91 LEU A N 1
ATOM 750 C CA . LEU A 1 91 ? 10.289 0.718 3.703 1.00 93.62 91 LEU A CA 1
ATOM 751 C C . LEU A 1 91 ? 11.262 1.736 4.305 1.00 93.62 91 LEU A C 1
ATOM 753 O O . LEU A 1 91 ? 12.464 1.475 4.328 1.00 93.62 91 LEU A O 1
ATOM 757 N N . ASN A 1 92 ? 10.756 2.863 4.812 1.00 90.94 92 ASN A N 1
ATOM 758 C CA . ASN A 1 92 ? 11.576 3.882 5.472 1.00 90.94 92 ASN A CA 1
ATOM 759 C C . ASN A 1 92 ? 12.206 3.363 6.768 1.00 90.94 92 ASN A C 1
ATOM 761 O O . ASN A 1 92 ? 13.334 3.723 7.087 1.00 90.94 92 ASN A O 1
ATOM 765 N N . ASN A 1 93 ? 11.501 2.482 7.478 1.00 91.62 93 ASN A N 1
ATOM 766 C CA . ASN A 1 93 ? 11.982 1.852 8.704 1.00 91.62 93 ASN A CA 1
ATOM 767 C C . ASN A 1 93 ? 12.809 0.574 8.459 1.00 91.62 93 ASN A C 1
ATOM 769 O O . ASN A 1 93 ? 13.163 -0.109 9.415 1.00 91.62 93 ASN A O 1
ATOM 773 N N . HIS A 1 94 ? 13.121 0.229 7.202 1.00 91.88 94 HIS A N 1
ATOM 774 C CA . HIS A 1 94 ? 13.823 -1.009 6.831 1.00 91.88 94 HIS A CA 1
ATOM 775 C C . HIS A 1 94 ? 13.134 -2.300 7.324 1.00 91.88 94 HIS A C 1
ATOM 777 O O . HIS A 1 94 ? 13.780 -3.328 7.529 1.00 91.88 94 HIS A O 1
ATOM 783 N N . ILE A 1 95 ? 11.810 -2.257 7.486 1.00 92.75 95 ILE A N 1
ATOM 784 C CA . ILE A 1 95 ? 10.964 -3.392 7.868 1.00 92.75 95 ILE A CA 1
ATOM 785 C C . ILE A 1 95 ? 10.421 -4.061 6.597 1.00 92.75 95 ILE A C 1
ATOM 787 O O . ILE A 1 95 ? 10.304 -3.438 5.540 1.00 92.75 95 ILE A O 1
ATOM 791 N N . ASN A 1 96 ? 10.075 -5.349 6.688 1.00 93.81 96 ASN A N 1
ATOM 792 C CA . ASN A 1 96 ? 9.423 -6.071 5.598 1.00 93.81 96 ASN A CA 1
ATOM 793 C C . ASN A 1 96 ? 8.137 -5.334 5.144 1.00 93.81 96 ASN A C 1
ATOM 795 O O . ASN A 1 96 ? 7.242 -5.139 5.967 1.00 93.81 96 ASN A O 1
ATOM 799 N N . PRO A 1 97 ? 8.012 -4.955 3.855 1.00 94.94 97 PRO A N 1
ATOM 800 C CA . PRO A 1 97 ? 6.868 -4.201 3.340 1.00 94.94 97 PRO A CA 1
ATOM 801 C C . PRO A 1 97 ? 5.577 -5.023 3.202 1.00 94.94 97 PRO A C 1
ATOM 803 O O . PRO A 1 97 ? 4.545 -4.463 2.839 1.00 94.94 97 PRO A O 1
ATOM 806 N N . ALA A 1 98 ? 5.601 -6.335 3.454 1.00 94.75 98 ALA A N 1
ATOM 807 C CA . ALA A 1 98 ? 4.392 -7.151 3.462 1.00 94.75 98 ALA A CA 1
ATOM 808 C C . ALA A 1 98 ? 3.403 -6.638 4.523 1.00 94.75 98 ALA A C 1
ATOM 810 O O . ALA A 1 98 ? 3.775 -6.431 5.678 1.00 94.75 98 ALA A O 1
ATOM 811 N N . VAL A 1 99 ? 2.145 -6.434 4.127 1.00 94.81 99 VAL A N 1
ATOM 812 C CA . VAL A 1 99 ? 1.064 -5.964 5.008 1.00 94.81 99 VAL A CA 1
ATOM 813 C C . VAL A 1 99 ? 0.266 -7.161 5.506 1.00 94.81 99 VAL A C 1
ATOM 815 O O . VAL A 1 99 ? -0.219 -7.931 4.682 1.00 94.81 99 VAL A O 1
ATOM 818 N N . SER A 1 100 ? 0.138 -7.343 6.818 1.00 93.69 100 SER A N 1
ATOM 819 C CA . SER A 1 100 ? -0.587 -8.452 7.447 1.00 93.69 100 SER A CA 1
ATOM 820 C C . SER A 1 100 ? -2.097 -8.201 7.510 1.00 93.69 100 SER A C 1
ATOM 822 O O . SER A 1 100 ? -2.581 -7.095 7.276 1.00 93.69 100 SER A O 1
ATOM 824 N N . LYS A 1 101 ? -2.878 -9.234 7.852 1.00 92.06 101 LYS A N 1
ATOM 825 C CA . LYS A 1 101 ? -4.335 -9.089 8.025 1.00 92.06 101 LYS A CA 1
ATOM 826 C C . LYS A 1 101 ? -4.680 -8.209 9.225 1.00 92.06 101 LYS A C 1
ATOM 828 O O . LYS A 1 101 ? -5.713 -7.545 9.217 1.00 92.06 101 LYS A O 1
ATOM 833 N N . GLU A 1 102 ? -3.851 -8.247 10.258 1.00 91.31 102 GLU A N 1
ATOM 834 C CA . GLU A 1 102 ? -3.996 -7.474 11.485 1.00 91.31 102 GLU A CA 1
ATOM 835 C C . GLU A 1 102 ? -3.830 -5.983 11.182 1.00 91.31 102 GLU A C 1
ATOM 837 O O . GLU A 1 102 ? -4.699 -5.193 11.534 1.00 91.31 102 GLU A O 1
ATOM 842 N N . GLU A 1 103 ? -2.812 -5.622 10.402 1.00 91.25 103 GLU A N 1
ATOM 843 C CA . GLU A 1 103 ? -2.567 -4.238 9.990 1.00 91.25 103 GLU A CA 1
ATOM 844 C C . GLU A 1 103 ? -3.697 -3.690 9.111 1.00 91.25 103 GLU A C 1
ATOM 846 O O . GLU A 1 103 ? -4.122 -2.553 9.289 1.00 91.25 103 GLU A O 1
ATOM 851 N N . LEU A 1 104 ? -4.265 -4.501 8.208 1.00 90.56 104 LEU A N 1
ATOM 852 C CA . LEU A 1 104 ? -5.447 -4.082 7.439 1.00 90.56 104 LEU A CA 1
ATOM 853 C C . LEU A 1 104 ? -6.641 -3.755 8.348 1.00 90.56 104 LEU A C 1
ATOM 855 O O . LEU A 1 104 ? -7.377 -2.804 8.080 1.00 90.56 104 LEU A O 1
ATOM 859 N N . LYS A 1 105 ? -6.838 -4.526 9.427 1.00 88.62 105 LYS A N 1
ATOM 860 C CA . LYS A 1 105 ? -7.900 -4.266 10.411 1.00 88.62 105 LYS A CA 1
ATOM 861 C C . LYS A 1 105 ? -7.622 -2.999 11.215 1.00 88.62 105 LYS A C 1
ATOM 863 O O . LYS A 1 105 ? -8.545 -2.218 11.428 1.00 88.62 105 LYS A O 1
ATOM 868 N N . GLU A 1 106 ? -6.377 -2.786 11.634 1.00 90.38 106 GLU A N 1
ATOM 869 C CA . GLU A 1 106 ? -5.950 -1.575 12.347 1.00 90.38 106 GLU A CA 1
ATOM 870 C C . GLU A 1 106 ? -6.146 -0.314 11.499 1.00 90.38 106 GLU A C 1
ATOM 872 O O . GLU A 1 106 ? -6.564 0.720 12.017 1.00 90.38 106 GLU A O 1
ATOM 877 N N . GLN A 1 107 ? -5.930 -0.417 10.185 1.00 87.88 107 GLN A N 1
ATOM 878 C CA . GLN A 1 107 ? -6.139 0.677 9.236 1.00 87.88 107 GLN A CA 1
ATOM 879 C C . GLN A 1 107 ? -7.614 0.918 8.875 1.00 87.88 107 GLN A C 1
ATOM 881 O O . GLN A 1 107 ? -7.918 1.929 8.238 1.00 87.88 107 GLN A O 1
ATOM 886 N N . GLN A 1 108 ? -8.534 0.052 9.320 1.00 87.06 108 GLN A N 1
ATOM 887 C CA . GLN A 1 108 ? -9.988 0.196 9.156 1.00 87.06 108 GLN A CA 1
ATOM 888 C C . GLN A 1 108 ? -10.448 0.351 7.694 1.00 87.06 108 GLN A C 1
ATOM 890 O O . GLN A 1 108 ? -11.385 1.098 7.418 1.00 87.06 108 GLN A O 1
ATOM 895 N N . ILE A 1 109 ? -9.802 -0.348 6.756 1.00 85.25 109 ILE A N 1
ATOM 896 C CA . ILE A 1 109 ? -10.172 -0.275 5.334 1.00 85.25 109 ILE A CA 1
ATOM 897 C C . ILE A 1 109 ? -11.506 -0.976 5.041 1.00 85.25 109 ILE A C 1
ATOM 899 O O . ILE A 1 109 ? -11.856 -1.984 5.669 1.00 85.25 109 ILE A O 1
ATOM 903 N N . ALA A 1 110 ? -12.241 -0.489 4.042 1.00 83.19 110 ALA A N 1
ATOM 904 C CA . ALA A 1 110 ? -13.451 -1.138 3.563 1.00 83.19 110 ALA A CA 1
ATOM 905 C C . ALA A 1 110 ? -13.107 -2.354 2.685 1.00 83.19 110 ALA A C 1
ATOM 907 O O . ALA A 1 110 ? -12.476 -2.239 1.637 1.00 83.19 110 ALA A O 1
ATOM 908 N N . LEU A 1 111 ? -13.563 -3.541 3.097 1.00 81.69 111 LEU A N 1
ATOM 909 C CA . LEU A 1 111 ? -13.365 -4.791 2.343 1.00 81.69 111 LEU A CA 1
ATOM 910 C C . LEU A 1 111 ? -14.522 -5.119 1.387 1.00 81.69 111 LEU A C 1
ATOM 912 O O . LEU A 1 111 ? -14.454 -6.092 0.637 1.00 81.69 111 LEU A O 1
ATOM 916 N N . THR A 1 112 ? -15.604 -4.345 1.445 1.00 80.81 112 THR A N 1
ATOM 917 C CA . THR A 1 112 ? -16.816 -4.532 0.642 1.00 80.81 112 THR A CA 1
ATOM 918 C C . THR A 1 112 ? -17.254 -3.200 0.069 1.00 80.81 112 THR A C 1
ATOM 920 O O . THR A 1 112 ? -17.459 -2.249 0.827 1.00 80.81 112 THR A O 1
ATOM 923 N N . CYS A 1 113 ? -17.441 -3.155 -1.245 1.00 78.31 113 CYS A N 1
ATOM 924 C CA . CYS A 1 113 ? -17.898 -1.959 -1.936 1.00 78.31 113 CYS A CA 1
ATOM 925 C C . CYS A 1 113 ? -19.426 -1.928 -1.852 1.00 78.31 113 CYS A C 1
ATOM 927 O O . CYS A 1 113 ? -20.067 -2.959 -2.070 1.00 78.31 113 CYS A O 1
ATOM 929 N N . LYS A 1 114 ? -19.988 -0.796 -1.427 1.00 66.50 114 LYS A N 1
ATOM 930 C CA . LYS A 1 114 ? -21.436 -0.592 -1.309 1.00 66.50 114 LYS A CA 1
ATOM 931 C C . LYS A 1 114 ? -21.985 0.086 -2.550 1.00 66.50 114 LYS A C 1
ATOM 933 O O . LYS A 1 114 ? -21.250 0.931 -3.102 1.00 66.50 114 LYS A O 1
#

Secondary structure (DSSP, 8-state):
-HHHHHHHHHHHHHHHHHHHHHHHHS-------SEEEEEEEETTEEEEEEEETTT--EEEEESS-TT-SS-PPBSSHHHHHHHHHHHHHHHHTT---PPPHHHHHHTT--SS--

Radius of gyration: 19.45 Å; chains: 1; bounding box: 36×44×56 Å

pLDDT: mean 86.36, std 13.28, range [43.88, 97.88]

InterPro domains:
  IPR032593 Protein of unknown function DUF4907 [PF16250] (38-105)

Sequence (114 aa):
MKKKYLFFTITVVILIFLFFKFNSFFTNNETTSNYYAQAIEVDGGYGYEVRKKISSKIYIKQEYIPSLNKKLVFCTKEDALKIGELVVDKLNNHINPAVSKEELKEQQIALTCK